Protein AF-A0A202DS76-F1 (afdb_monomer_lite)

pLDDT: mean 81.17, std 18.68, range [36.44, 97.94]

Radius of gyration: 20.52 Å; chains: 1; bounding box: 35×53×57 Å

Secondary structure (DSSP, 8-state):
-PPPP--EEEEEETTEEEEEE--HHHHHHHHHHHHHHHHHHHHHHHHHHHHH-SSS-HHHHHHHHHHHHPPPHHHHHHHHHHHHHHHHHHTTTPPP--------------

Structure (mmCIF, N/CA/C/O backbone):
data_AF-A0A202DS76-F1
#
_entry.id   AF-A0A202DS76-F1
#
loop_
_atom_site.group_PDB
_atom_site.id
_atom_site.type_symbol
_atom_site.label_atom_id
_atom_site.label_alt_id
_atom_site.label_comp_id
_atom_site.label_asym_id
_atom_site.label_entity_id
_atom_site.label_seq_id
_atom_site.pdbx_PDB_ins_code
_atom_site.Cartn_x
_atom_site.Cartn_y
_atom_site.Cartn_z
_atom_site.occupancy
_atom_site.B_iso_or_equiv
_atom_site.auth_seq_id
_atom_site.auth_comp_id
_atom_site.auth_asym_id
_atom_site.auth_atom_id
_atom_site.pdbx_PDB_model_num
ATOM 1 N N . MET A 1 1 ? 2.023 -24.021 -10.052 1.00 39.34 1 MET A N 1
ATOM 2 C CA . MET A 1 1 ? 2.792 -22.814 -9.666 1.00 39.34 1 MET A CA 1
ATOM 3 C C . MET A 1 1 ? 1.872 -21.601 -9.745 1.00 39.34 1 MET A C 1
ATOM 5 O O . MET A 1 1 ? 1.206 -21.453 -10.761 1.00 39.34 1 MET A O 1
ATOM 9 N N . LYS A 1 2 ? 1.772 -20.775 -8.692 1.00 45.47 2 LYS A N 1
ATOM 10 C CA . LYS A 1 2 ? 0.992 -19.524 -8.738 1.00 45.47 2 LYS A CA 1
ATOM 11 C C . LYS A 1 2 ? 1.796 -18.480 -9.517 1.00 45.47 2 LYS A C 1
ATOM 13 O O . LYS A 1 2 ? 2.890 -18.121 -9.099 1.00 45.47 2 LYS A O 1
ATOM 18 N N . THR A 1 3 ? 1.280 -18.022 -10.652 1.00 52.97 3 THR A N 1
ATOM 19 C CA . THR A 1 3 ? 1.856 -16.908 -11.412 1.00 52.97 3 THR A CA 1
ATOM 20 C C .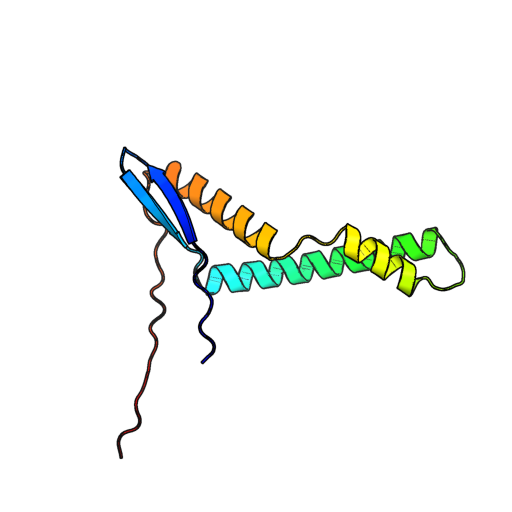 THR A 1 3 ? 1.738 -15.627 -10.590 1.00 52.97 3 THR A C 1
ATOM 22 O O . THR A 1 3 ? 0.625 -15.212 -10.262 1.00 52.97 3 THR A O 1
ATOM 25 N N . VAL A 1 4 ? 2.867 -15.009 -10.235 1.00 57.59 4 VAL A N 1
ATOM 26 C CA . VAL A 1 4 ? 2.871 -13.698 -9.572 1.00 57.59 4 VAL A CA 1
ATOM 27 C C . VAL A 1 4 ? 2.326 -12.667 -10.569 1.00 57.59 4 VAL A C 1
ATOM 29 O O . VAL A 1 4 ? 2.812 -12.620 -11.703 1.00 57.59 4 VAL A O 1
ATOM 32 N N . PRO A 1 5 ? 1.301 -11.874 -10.209 1.00 61.31 5 PRO A N 1
ATOM 33 C CA . PRO A 1 5 ? 0.762 -10.866 -11.110 1.00 61.31 5 PRO A CA 1
ATOM 34 C C . PRO A 1 5 ? 1.851 -9.849 -11.462 1.00 61.31 5 PRO A C 1
ATOM 36 O O . PRO A 1 5 ? 2.488 -9.278 -10.578 1.00 61.31 5 PRO A O 1
ATOM 39 N N . LYS A 1 6 ? 2.060 -9.619 -12.763 1.00 69.56 6 LYS A N 1
ATOM 40 C CA . LYS A 1 6 ? 2.959 -8.570 -13.251 1.00 69.56 6 LYS A CA 1
ATOM 41 C C . LYS A 1 6 ? 2.275 -7.222 -13.055 1.00 69.56 6 LYS A C 1
ATOM 43 O O . LYS A 1 6 ? 1.370 -6.879 -13.811 1.00 69.56 6 LYS A O 1
ATOM 48 N N . ILE A 1 7 ? 2.691 -6.479 -12.034 1.00 80.38 7 ILE A N 1
ATOM 49 C CA . ILE A 1 7 ? 2.220 -5.113 -11.798 1.00 80.38 7 ILE A CA 1
ATOM 50 C C . ILE A 1 7 ? 3.224 -4.158 -12.446 1.00 80.38 7 ILE A C 1
ATOM 52 O O . ILE A 1 7 ? 4.427 -4.248 -12.196 1.00 80.38 7 ILE A O 1
ATOM 56 N N . SER A 1 8 ? 2.727 -3.278 -13.315 1.00 82.88 8 SER A N 1
ATOM 57 C CA . SER A 1 8 ? 3.553 -2.439 -14.183 1.00 82.88 8 SER A CA 1
ATOM 58 C C . SER A 1 8 ? 3.120 -0.982 -14.179 1.00 82.88 8 SER A C 1
ATOM 60 O O . SER A 1 8 ? 1.927 -0.692 -14.081 1.00 82.88 8 SER A O 1
ATOM 62 N N . ARG A 1 9 ? 4.070 -0.072 -14.401 1.00 83.31 9 ARG A N 1
ATOM 63 C CA . ARG A 1 9 ? 3.808 1.353 -14.628 1.00 83.31 9 ARG A CA 1
ATOM 64 C C . ARG A 1 9 ? 4.479 1.820 -15.913 1.00 83.31 9 ARG A C 1
ATOM 66 O O . ARG A 1 9 ? 5.678 1.628 -16.106 1.00 83.31 9 ARG A O 1
ATOM 73 N N . ASN A 1 10 ? 3.704 2.488 -16.760 1.00 86.00 10 ASN A N 1
ATOM 74 C CA . ASN A 1 10 ? 4.224 3.164 -17.943 1.00 86.00 10 ASN A CA 1
ATOM 75 C C . ASN A 1 10 ? 4.662 4.583 -17.575 1.00 86.00 10 ASN A C 1
ATOM 77 O O . ASN A 1 10 ? 3.981 5.276 -16.816 1.00 86.00 10 ASN A O 1
ATOM 81 N N . TYR A 1 11 ? 5.776 5.042 -18.137 1.00 83.69 11 TYR A N 1
ATOM 82 C CA . TYR A 1 11 ? 6.271 6.399 -17.947 1.00 83.69 11 TYR A CA 1
ATOM 83 C C . TYR A 1 11 ? 6.884 6.954 -19.233 1.00 83.69 11 TYR A C 1
ATOM 85 O O . TYR A 1 11 ? 7.446 6.229 -20.054 1.00 83.69 11 TYR A O 1
ATOM 93 N N . LYS A 1 12 ? 6.760 8.271 -19.417 1.00 83.88 12 LYS A N 1
ATOM 94 C CA . LYS A 1 12 ? 7.337 8.983 -20.559 1.00 83.88 12 LYS A CA 1
ATOM 95 C C . LYS A 1 12 ? 8.801 9.332 -20.288 1.00 83.88 12 LYS A C 1
ATOM 97 O O . LYS A 1 12 ? 9.120 9.829 -19.204 1.00 83.88 12 LYS A O 1
ATOM 102 N N . TYR A 1 13 ? 9.664 9.097 -21.274 1.00 83.94 13 TYR A N 1
ATOM 103 C CA . TYR A 1 13 ? 11.083 9.455 -21.246 1.00 83.94 13 TYR A CA 1
ATOM 104 C C . TYR A 1 13 ? 11.612 9.693 -22.670 1.00 83.94 13 TYR A C 1
ATOM 106 O O . TYR A 1 13 ? 11.380 8.861 -23.543 1.00 83.94 13 TYR A O 1
ATOM 114 N N . ASN A 1 14 ? 12.313 10.810 -22.912 1.00 78.56 14 ASN A N 1
ATOM 115 C CA . ASN A 1 14 ? 12.895 11.198 -24.213 1.00 78.56 14 ASN A CA 1
ATOM 116 C C . ASN A 1 14 ? 11.974 10.935 -25.421 1.00 78.56 14 ASN A C 1
ATOM 118 O O . ASN A 1 14 ? 12.337 10.220 -26.350 1.00 78.56 14 ASN A O 1
ATOM 122 N N . ASN A 1 15 ? 10.756 11.488 -25.384 1.00 82.94 15 ASN A N 1
ATOM 123 C CA . ASN A 1 15 ? 9.713 11.337 -26.413 1.00 82.94 15 ASN A CA 1
ATOM 124 C C . ASN A 1 15 ? 9.229 9.901 -26.691 1.00 82.94 15 ASN A C 1
ATOM 126 O O . ASN A 1 15 ? 8.385 9.709 -27.562 1.00 82.94 15 ASN A O 1
ATOM 130 N N . GLY A 1 16 ? 9.674 8.918 -25.908 1.00 83.88 16 GLY A N 1
ATOM 131 C CA . GLY A 1 16 ? 9.184 7.545 -25.927 1.00 83.88 16 GLY A CA 1
ATOM 132 C C . GLY A 1 16 ? 8.396 7.180 -24.670 1.00 83.88 16 GLY A C 1
ATOM 133 O O . GLY A 1 16 ? 8.477 7.842 -23.629 1.00 83.88 16 GLY A O 1
ATOM 134 N N . TRP A 1 17 ? 7.640 6.092 -24.771 1.00 84.94 17 TRP A N 1
ATOM 135 C CA . TRP A 1 17 ? 7.041 5.413 -23.626 1.00 84.94 17 TRP A CA 1
ATOM 136 C C . TRP A 1 17 ? 7.943 4.266 -23.186 1.00 84.94 17 TRP A C 1
ATOM 138 O O . TRP A 1 17 ? 8.458 3.517 -24.013 1.00 84.94 17 TRP A O 1
ATOM 148 N N . ARG A 1 18 ? 8.129 4.132 -21.876 1.00 83.56 18 ARG A N 1
ATOM 149 C CA . ARG A 1 18 ? 8.848 3.028 -21.240 1.00 83.56 18 ARG A CA 1
ATOM 150 C C . ARG A 1 18 ? 7.947 2.375 -20.200 1.00 83.56 18 ARG A C 1
ATOM 152 O O . ARG A 1 18 ? 7.044 3.023 -19.673 1.00 83.56 18 ARG A O 1
ATOM 159 N N . SER A 1 19 ? 8.198 1.102 -19.919 1.00 83.12 19 SER A N 1
ATOM 160 C CA . SER A 1 19 ? 7.476 0.328 -18.905 1.00 83.12 19 SER A CA 1
ATOM 161 C C . SER A 1 19 ? 8.444 -0.087 -17.806 1.00 83.12 19 SER A C 1
ATOM 163 O O . SER A 1 19 ? 9.585 -0.444 -18.096 1.00 83.12 19 SER A O 1
ATOM 165 N N . LEU A 1 20 ? 7.991 -0.035 -16.560 1.00 83.50 20 LEU A N 1
ATOM 166 C CA . LEU A 1 20 ? 8.697 -0.558 -15.396 1.00 83.50 20 LEU A CA 1
ATOM 167 C C . LEU A 1 20 ? 7.812 -1.562 -14.676 1.00 83.50 20 LEU A C 1
ATOM 169 O O . LEU A 1 20 ? 6.588 -1.426 -14.647 1.00 83.50 20 LEU A O 1
ATOM 173 N N . TYR A 1 21 ? 8.465 -2.539 -14.064 1.00 86.38 21 TYR A N 1
ATOM 174 C CA . TYR A 1 21 ? 7.836 -3.618 -13.319 1.00 86.38 21 TYR A CA 1
ATOM 175 C C . TYR A 1 21 ? 8.543 -3.773 -11.978 1.00 86.38 21 TYR A C 1
ATOM 177 O O . TYR A 1 21 ? 9.733 -3.460 -11.860 1.00 86.38 21 TYR A O 1
ATOM 185 N N . LEU A 1 22 ? 7.816 -4.290 -10.993 1.00 85.81 22 LEU A N 1
ATOM 186 C CA . LEU A 1 22 ? 8.443 -4.883 -9.818 1.00 85.81 22 LEU A CA 1
ATOM 187 C C . LEU A 1 22 ? 8.759 -6.352 -10.120 1.00 85.81 22 LEU A C 1
ATOM 189 O O . LEU A 1 22 ? 7.913 -7.074 -10.658 1.00 85.81 22 LEU A O 1
ATOM 193 N N . SER A 1 23 ? 9.976 -6.785 -9.804 1.00 84.62 23 SER A N 1
ATOM 194 C CA . SER A 1 23 ? 10.366 -8.190 -9.836 1.00 84.62 23 SER A CA 1
ATOM 195 C C . SER A 1 23 ? 9.606 -8.972 -8.759 1.00 84.62 23 SER A C 1
ATOM 197 O O . SER A 1 23 ? 8.984 -8.405 -7.856 1.00 84.62 23 SER A O 1
ATOM 199 N N . ALA A 1 24 ? 9.642 -10.304 -8.843 1.00 85.19 24 ALA A N 1
ATOM 200 C CA . ALA A 1 24 ? 9.046 -11.142 -7.806 1.00 85.19 24 ALA A CA 1
ATOM 201 C C . ALA A 1 24 ? 9.728 -10.934 -6.441 1.00 85.19 24 ALA A C 1
ATOM 203 O O . ALA A 1 24 ? 9.038 -10.933 -5.425 1.00 85.19 24 ALA A O 1
ATOM 204 N N . ALA A 1 25 ? 11.048 -10.717 -6.431 1.00 86.00 25 ALA A N 1
ATOM 205 C CA . ALA A 1 25 ? 11.806 -10.436 -5.217 1.00 86.00 25 ALA A CA 1
ATOM 206 C C . ALA A 1 25 ? 11.406 -9.085 -4.601 1.00 86.00 25 ALA A C 1
ATOM 208 O O . ALA A 1 25 ? 11.077 -9.040 -3.421 1.00 86.00 25 ALA A O 1
ATOM 209 N N . GLU A 1 26 ? 11.320 -8.022 -5.411 1.00 88.56 26 GLU A N 1
ATOM 210 C CA . GLU A 1 26 ? 10.875 -6.695 -4.950 1.00 88.56 26 GLU A CA 1
ATOM 211 C C . GLU A 1 26 ? 9.444 -6.740 -4.392 1.00 88.56 26 GLU A C 1
ATOM 213 O O . GLU A 1 26 ? 9.134 -6.099 -3.391 1.00 88.56 26 GLU A O 1
ATOM 218 N N . LEU A 1 27 ? 8.552 -7.517 -5.019 1.00 90.00 27 LEU A N 1
ATOM 219 C CA . LEU A 1 27 ? 7.190 -7.697 -4.518 1.00 90.00 27 LEU A CA 1
ATOM 220 C C . LEU A 1 27 ? 7.143 -8.453 -3.191 1.00 90.00 27 LEU A C 1
ATOM 222 O O . LEU A 1 27 ? 6.305 -8.117 -2.357 1.00 90.00 27 LEU A O 1
ATOM 226 N N . GLU A 1 28 ? 7.974 -9.478 -3.000 1.00 90.69 28 GLU A N 1
ATOM 227 C CA . GLU A 1 28 ? 7.989 -10.228 -1.741 1.00 90.69 28 GLU A CA 1
ATOM 228 C C . GLU A 1 28 ? 8.609 -9.411 -0.607 1.00 90.69 28 GLU A C 1
ATOM 230 O O . GLU A 1 28 ? 8.056 -9.383 0.490 1.00 90.69 28 GLU A O 1
ATOM 235 N N . GLU A 1 29 ? 9.677 -8.664 -0.885 1.00 91.88 29 GLU A N 1
ATOM 236 C CA . GLU A 1 29 ? 10.252 -7.721 0.075 1.00 91.88 29 GLU A CA 1
ATOM 237 C C . GLU A 1 29 ? 9.214 -6.676 0.509 1.00 91.88 29 GLU A C 1
ATOM 239 O O . GLU A 1 29 ? 8.999 -6.456 1.701 1.00 91.88 29 GLU A O 1
ATOM 244 N N . LEU A 1 30 ? 8.480 -6.100 -0.448 1.00 94.12 30 LEU A N 1
ATOM 245 C CA . LEU A 1 30 ? 7.429 -5.13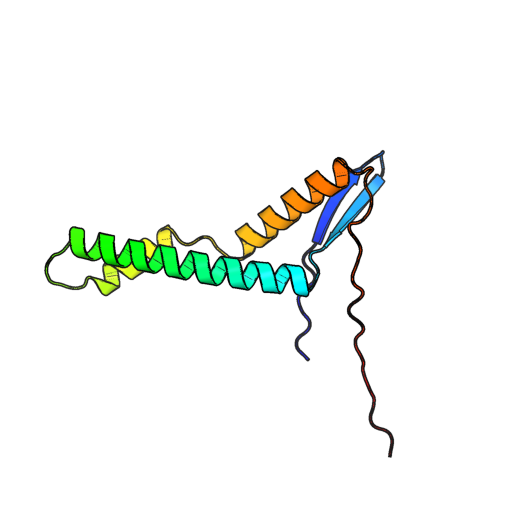0 -0.150 1.00 94.12 30 LEU A CA 1
ATOM 246 C C . LEU A 1 30 ? 6.276 -5.744 0.659 1.00 94.12 30 LEU A C 1
ATOM 248 O O . LEU A 1 30 ? 5.658 -5.059 1.475 1.00 94.12 30 LEU A O 1
ATOM 252 N N . ARG A 1 31 ? 5.959 -7.029 0.441 1.00 94.12 31 ARG A N 1
ATOM 253 C CA . ARG A 1 31 ? 4.966 -7.747 1.256 1.00 94.12 31 ARG A CA 1
ATOM 254 C C . ARG A 1 31 ? 5.438 -7.901 2.690 1.00 94.12 31 ARG A C 1
ATOM 256 O O . ARG A 1 31 ? 4.617 -7.723 3.583 1.00 94.12 31 ARG A O 1
ATOM 263 N N . GLU A 1 32 ? 6.707 -8.227 2.907 1.00 96.00 32 GLU A N 1
ATOM 264 C CA . GLU A 1 32 ? 7.256 -8.348 4.258 1.00 96.00 32 GLU A CA 1
ATOM 265 C C . GLU A 1 32 ? 7.210 -7.005 4.990 1.00 96.00 32 GLU A C 1
ATOM 267 O O . GLU A 1 32 ? 6.618 -6.916 6.063 1.00 96.00 32 GLU A O 1
ATOM 272 N N . GLN A 1 33 ? 7.675 -5.932 4.347 1.00 95.75 33 GLN A N 1
ATOM 273 C CA . GLN A 1 33 ? 7.599 -4.578 4.908 1.00 95.75 33 GLN A CA 1
ATOM 274 C C . GLN A 1 33 ? 6.151 -4.166 5.229 1.00 95.75 33 GLN A C 1
ATOM 276 O O . GLN A 1 33 ? 5.867 -3.599 6.286 1.00 95.75 33 GLN A O 1
ATOM 281 N N . HIS A 1 34 ? 5.202 -4.483 4.339 1.00 96.94 34 HIS A N 1
ATOM 282 C CA . HIS A 1 34 ? 3.782 -4.213 4.570 1.00 96.94 34 HIS A CA 1
ATOM 283 C C . HIS A 1 34 ? 3.218 -5.027 5.742 1.00 96.94 34 HIS A C 1
ATOM 285 O O . HIS A 1 34 ? 2.443 -4.483 6.532 1.00 96.94 34 HIS A O 1
ATOM 291 N N . ARG A 1 35 ? 3.611 -6.300 5.891 1.00 96.50 35 ARG A N 1
ATOM 292 C CA . ARG A 1 35 ? 3.221 -7.150 7.030 1.00 96.50 35 ARG A CA 1
ATOM 293 C C . ARG A 1 35 ? 3.720 -6.560 8.345 1.00 96.50 35 ARG A C 1
ATOM 295 O O . ARG A 1 35 ? 2.919 -6.387 9.264 1.00 96.50 35 ARG A O 1
ATOM 302 N N . GLU A 1 36 ? 4.999 -6.205 8.420 1.00 97.12 36 GLU A N 1
ATOM 303 C CA . GLU A 1 36 ? 5.599 -5.593 9.609 1.00 97.12 36 GLU A CA 1
ATOM 304 C C . GLU A 1 36 ? 4.894 -4.285 9.987 1.00 97.12 36 GLU A C 1
ATOM 306 O O . GLU A 1 36 ? 4.470 -4.107 11.132 1.00 97.12 36 GLU A O 1
ATOM 311 N N . HIS A 1 37 ? 4.678 -3.403 9.007 1.00 97.00 37 HIS A N 1
ATOM 312 C CA . HIS A 1 37 ? 3.974 -2.141 9.215 1.00 97.00 37 HIS A CA 1
ATOM 313 C C . HIS A 1 37 ? 2.532 -2.349 9.696 1.00 97.00 37 HIS A C 1
ATOM 315 O O . HIS A 1 37 ? 2.078 -1.699 10.637 1.00 97.00 37 HIS A O 1
ATOM 321 N N . THR A 1 38 ? 1.820 -3.299 9.091 1.00 97.31 38 THR A N 1
ATOM 322 C CA . THR A 1 38 ? 0.448 -3.655 9.468 1.00 97.31 38 THR A CA 1
ATOM 323 C C . THR A 1 38 ? 0.377 -4.140 10.917 1.00 97.31 38 THR A C 1
ATOM 325 O O . THR A 1 38 ? -0.504 -3.727 11.673 1.00 97.31 38 THR A O 1
ATOM 328 N N . MET A 1 39 ? 1.329 -4.980 11.331 1.00 97.12 39 MET A N 1
ATOM 329 C CA . MET A 1 39 ? 1.423 -5.452 12.712 1.00 97.12 39 MET A CA 1
ATOM 330 C C . MET A 1 39 ? 1.714 -4.312 13.688 1.00 97.12 39 MET A C 1
ATOM 332 O O . MET A 1 39 ? 1.173 -4.316 14.794 1.00 97.12 39 MET A O 1
ATOM 336 N N . GLN A 1 40 ? 2.530 -3.331 13.295 1.00 97.69 40 GLN A N 1
ATOM 337 C CA . GLN A 1 40 ? 2.782 -2.154 14.122 1.00 97.69 40 GLN A CA 1
ATOM 338 C C . GLN A 1 40 ? 1.521 -1.297 14.292 1.00 97.69 40 GLN A C 1
ATOM 340 O O . GLN A 1 40 ? 1.159 -0.997 15.426 1.00 97.69 40 GLN A O 1
ATOM 345 N N . ILE A 1 41 ? 0.793 -1.003 13.207 1.00 97.94 41 ILE A N 1
ATOM 346 C CA . ILE A 1 41 ? -0.479 -0.263 13.286 1.00 97.94 41 ILE A CA 1
ATOM 347 C C . ILE A 1 41 ? -1.462 -0.976 14.217 1.00 97.94 41 ILE A C 1
ATOM 349 O O . ILE A 1 41 ? -2.096 -0.330 15.046 1.00 97.94 41 ILE A O 1
ATOM 353 N N . MET A 1 42 ? -1.586 -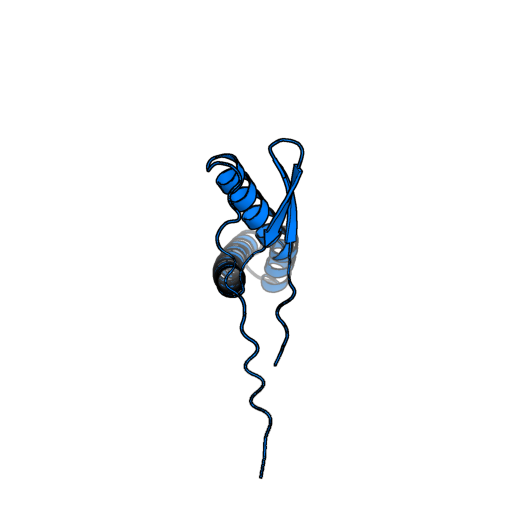2.303 14.114 1.00 97.81 42 MET A N 1
ATOM 354 C CA . MET A 1 42 ? -2.489 -3.055 14.987 1.00 97.81 42 MET A CA 1
ATOM 355 C C . MET A 1 42 ? -2.104 -2.919 16.467 1.00 97.81 42 MET A C 1
ATOM 357 O O . MET A 1 42 ? -2.980 -2.718 17.308 1.00 97.81 42 MET A O 1
ATOM 361 N N . LYS A 1 43 ? -0.808 -2.985 16.801 1.00 97.50 43 LYS A N 1
ATOM 362 C CA . LYS A 1 43 ? -0.338 -2.763 18.181 1.00 97.50 43 LYS A CA 1
ATOM 363 C C . LYS A 1 43 ? -0.734 -1.378 18.685 1.00 97.50 43 LYS A C 1
ATOM 365 O O . 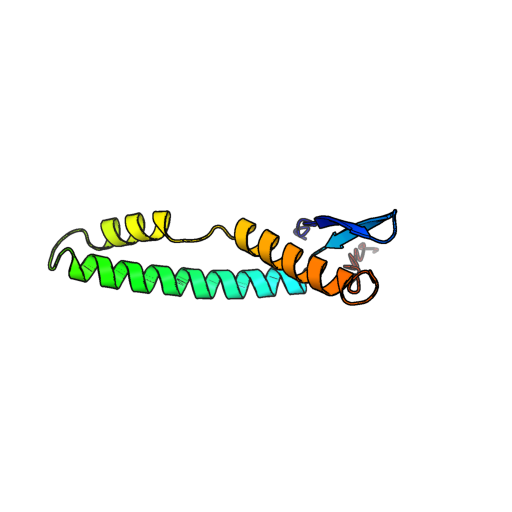LYS A 1 43 ? -1.263 -1.276 19.789 1.00 97.50 43 LYS A O 1
ATOM 370 N N . ASP A 1 44 ? -0.536 -0.346 17.870 1.00 97.75 44 ASP A N 1
ATOM 371 C CA . ASP A 1 44 ? -0.894 1.029 18.226 1.00 97.75 44 ASP A CA 1
ATOM 372 C C . ASP A 1 44 ? -2.415 1.168 18.419 1.00 97.75 44 ASP A C 1
ATOM 374 O O . ASP A 1 44 ? -2.870 1.759 19.394 1.00 97.75 44 ASP A O 1
ATOM 378 N N . CYS A 1 45 ? -3.225 0.537 17.563 1.00 97.31 45 CYS A N 1
ATOM 379 C CA . CYS A 1 45 ? -4.683 0.511 17.707 1.00 97.31 45 CYS A CA 1
ATOM 380 C C . CYS A 1 45 ? -5.156 -0.193 18.990 1.00 97.31 45 CYS A C 1
ATOM 382 O O . CYS A 1 45 ? -6.133 0.246 19.595 1.00 97.31 45 CYS A O 1
ATOM 384 N N . ILE A 1 46 ? -4.477 -1.260 19.425 1.00 95.69 46 ILE A N 1
ATOM 385 C CA . ILE A 1 46 ? -4.771 -1.937 20.700 1.00 95.69 46 ILE A CA 1
ATOM 386 C C . ILE A 1 46 ? -4.446 -1.023 21.886 1.00 95.69 46 ILE A C 1
ATOM 388 O O . ILE A 1 46 ? -5.211 -0.972 22.850 1.00 95.69 46 ILE A O 1
ATOM 392 N N . LEU A 1 47 ? -3.324 -0.299 21.831 1.00 95.56 47 LEU A N 1
ATOM 393 C CA . LEU A 1 47 ? -2.955 0.666 22.869 1.00 95.56 47 LEU A CA 1
ATOM 394 C C . LEU A 1 47 ? -3.978 1.804 22.950 1.00 95.56 47 LEU A C 1
ATOM 396 O O . LEU A 1 47 ? -4.470 2.098 24.038 1.00 95.56 47 LEU A O 1
ATOM 400 N N . ASP A 1 48 ? -4.375 2.362 21.808 1.00 95.25 48 ASP A N 1
ATOM 401 C CA . ASP A 1 48 ? -5.395 3.410 21.744 1.00 95.25 48 ASP A CA 1
ATOM 402 C C . ASP A 1 48 ? -6.751 2.922 22.277 1.00 95.25 48 ASP A C 1
ATOM 404 O O . ASP A 1 48 ? -7.406 3.621 23.049 1.00 95.25 48 ASP A O 1
ATOM 408 N N . ALA A 1 49 ? -7.169 1.700 21.929 1.00 95.62 49 ALA A N 1
ATOM 409 C CA . ALA A 1 49 ? -8.419 1.124 22.424 1.00 95.62 49 ALA A CA 1
ATOM 410 C C . ALA A 1 49 ? -8.431 0.982 23.956 1.00 95.62 49 ALA A C 1
ATOM 412 O O . ALA A 1 49 ? -9.446 1.274 24.590 1.00 95.62 49 ALA A O 1
ATOM 413 N N . ARG A 1 50 ? -7.295 0.596 24.555 1.00 93.19 50 ARG A N 1
ATOM 414 C CA . ARG A 1 50 ? -7.121 0.526 26.018 1.00 93.19 50 ARG A CA 1
ATOM 415 C C . ARG A 1 50 ? -7.180 1.895 26.686 1.00 93.19 50 ARG A C 1
ATOM 417 O O . ARG A 1 50 ? -7.669 1.994 27.804 1.00 93.19 50 ARG A O 1
ATOM 424 N N . MET A 1 51 ? -6.693 2.939 26.014 1.00 91.06 51 MET A N 1
ATOM 425 C CA . MET A 1 51 ? -6.783 4.315 26.515 1.00 91.06 51 MET A CA 1
ATOM 426 C C . MET A 1 51 ? -8.210 4.869 26.450 1.00 91.06 51 MET A C 1
ATOM 428 O O . MET A 1 51 ? -8.586 5.683 27.287 1.00 91.06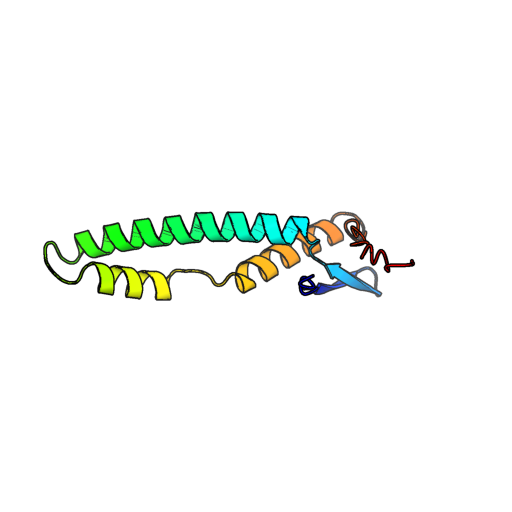 51 MET A O 1
ATOM 432 N N . ILE A 1 52 ? -9.002 4.446 25.460 1.00 90.56 52 ILE A N 1
ATOM 433 C CA . ILE A 1 52 ? -10.398 4.878 25.301 1.00 90.56 52 ILE A CA 1
ATOM 434 C C . ILE A 1 52 ? -11.308 4.194 26.327 1.00 90.56 52 ILE A C 1
ATOM 436 O O . ILE A 1 52 ? -12.210 4.829 26.872 1.00 90.56 52 ILE A O 1
ATOM 440 N N . LEU A 1 53 ? -11.097 2.901 26.574 1.00 87.25 53 LEU A N 1
ATOM 441 C CA . LEU A 1 53 ? -11.923 2.089 27.463 1.00 87.25 53 LEU A CA 1
ATOM 442 C C . LEU A 1 53 ? -11.041 1.219 28.349 1.00 87.25 53 LEU A C 1
ATOM 444 O O . LEU A 1 53 ? -10.412 0.284 27.865 1.00 87.25 53 LEU A O 1
ATOM 448 N N . GLU A 1 54 ? -11.065 1.469 29.659 1.00 76.94 54 GLU A N 1
ATOM 449 C CA . GLU A 1 54 ? -10.323 0.656 30.632 1.00 76.94 54 GLU A CA 1
ATOM 450 C C . GLU A 1 54 ? -10.869 -0.778 30.728 1.00 76.94 54 GLU A C 1
ATOM 452 O O . GLU A 1 54 ? -10.099 -1.716 30.904 1.00 76.94 54 GLU A O 1
ATOM 457 N N . ASN A 1 55 ? -12.184 -0.963 30.545 1.00 75.81 55 ASN A N 1
ATOM 458 C CA . ASN A 1 55 ? -12.868 -2.259 30.551 1.00 75.81 55 ASN A CA 1
ATOM 459 C C . ASN A 1 55 ? -13.948 -2.292 29.453 1.00 75.81 55 ASN A C 1
ATOM 461 O O . ASN A 1 55 ? -14.697 -1.328 29.310 1.00 75.81 55 ASN A O 1
ATOM 465 N N . GLY A 1 56 ? -14.063 -3.390 28.695 1.00 81.50 56 GLY A N 1
ATOM 466 C CA . GLY A 1 56 ? -15.095 -3.559 27.659 1.00 81.50 56 GLY A CA 1
ATOM 467 C C . GLY A 1 56 ? -14.578 -4.171 26.352 1.00 81.50 56 GLY A C 1
ATOM 468 O O . GLY A 1 56 ? -13.568 -4.870 26.345 1.00 81.50 56 GLY A O 1
ATOM 469 N N . GLU A 1 57 ? -15.271 -3.905 25.237 1.00 88.50 57 GLU A N 1
ATOM 470 C CA . GLU A 1 57 ? -14.976 -4.443 23.891 1.00 88.50 57 GLU A CA 1
ATOM 471 C C . GLU A 1 57 ? -13.752 -3.774 23.216 1.00 88.50 57 GLU A C 1
ATOM 473 O O . GLU A 1 57 ? -13.846 -3.251 22.103 1.00 88.50 57 GLU A O 1
ATOM 478 N N . GLN A 1 58 ? -12.588 -3.775 23.874 1.00 91.56 58 GLN A N 1
ATOM 479 C CA . GLN A 1 58 ? -11.356 -3.162 23.347 1.00 91.56 58 GLN A CA 1
ATOM 480 C C . GLN A 1 58 ? -10.964 -3.722 21.969 1.00 91.56 58 GLN A C 1
ATOM 482 O O . GLN A 1 58 ? -10.589 -2.956 21.084 1.00 91.56 58 GLN A O 1
ATOM 487 N N . ASP A 1 59 ? -11.124 -5.030 21.752 1.00 92.81 59 ASP A N 1
ATOM 488 C CA . ASP A 1 59 ? -10.791 -5.688 20.481 1.00 92.81 59 ASP A CA 1
ATOM 489 C C . ASP A 1 59 ? -11.599 -5.124 19.308 1.00 92.81 59 ASP A C 1
ATOM 491 O O . ASP A 1 59 ? -11.066 -4.884 18.225 1.00 92.81 59 ASP A O 1
ATOM 495 N N . ARG A 1 60 ? -12.889 -4.845 19.525 1.00 94.06 60 ARG A N 1
ATOM 496 C CA . ARG A 1 60 ? -13.760 -4.282 18.489 1.00 94.06 60 ARG A CA 1
ATOM 497 C C . ARG A 1 60 ? -13.314 -2.877 18.096 1.00 94.06 60 ARG A C 1
ATOM 499 O O . ARG A 1 60 ? -13.313 -2.536 16.911 1.00 94.06 60 ARG A O 1
ATOM 506 N N . ILE A 1 61 ? -12.924 -2.068 19.079 1.00 93.81 61 ILE A N 1
ATOM 507 C CA . ILE A 1 61 ? -12.430 -0.708 18.849 1.00 93.81 61 ILE A CA 1
ATOM 508 C C . ILE A 1 61 ? -11.084 -0.756 18.136 1.00 93.81 61 ILE A C 1
ATOM 510 O O . ILE A 1 61 ? -10.915 -0.063 17.136 1.00 93.81 61 ILE A O 1
ATOM 514 N N . ALA A 1 62 ? -10.166 -1.612 18.586 1.00 96.00 62 ALA A N 1
ATOM 515 C CA . ALA A 1 62 ? -8.869 -1.796 17.947 1.00 96.00 62 ALA A CA 1
ATOM 516 C C . ALA A 1 62 ? -9.023 -2.209 16.474 1.00 96.00 62 ALA A C 1
ATOM 518 O O . ALA A 1 62 ? -8.411 -1.590 15.608 1.00 96.00 62 ALA A O 1
ATOM 519 N N . CYS A 1 63 ? -9.903 -3.170 16.168 1.00 96.31 63 CYS A N 1
ATOM 520 C CA . CYS A 1 63 ? -10.214 -3.570 14.792 1.00 96.31 63 CYS A CA 1
ATOM 521 C C . CYS A 1 63 ? -10.803 -2.417 13.964 1.00 96.31 63 CYS A C 1
ATOM 523 O O . CYS A 1 63 ? -10.372 -2.195 12.835 1.00 96.31 63 CYS A O 1
ATOM 525 N N . THR A 1 64 ? -11.732 -1.643 14.531 1.00 95.88 64 THR A N 1
ATOM 526 C CA . THR A 1 64 ? -12.338 -0.488 13.841 1.00 95.88 64 THR A CA 1
ATOM 527 C C . THR A 1 64 ? -11.292 0.590 13.530 1.00 95.88 64 THR A C 1
ATOM 529 O O . THR A 1 64 ? -11.233 1.115 12.418 1.00 95.88 64 THR A O 1
ATOM 532 N N . LEU A 1 65 ? -10.423 0.902 14.498 1.00 95.94 65 LEU A N 1
ATOM 533 C CA . LEU A 1 65 ? -9.314 1.839 14.313 1.00 95.94 65 LEU A CA 1
ATOM 534 C C . LEU A 1 65 ? -8.339 1.324 13.254 1.00 95.94 65 LEU A C 1
ATOM 536 O O . LEU A 1 65 ? -7.942 2.073 12.362 1.00 95.94 65 LEU A O 1
ATOM 540 N N . PHE A 1 66 ? -7.995 0.042 13.317 1.00 97.62 66 PHE A N 1
ATOM 541 C CA . PHE A 1 66 ? -7.091 -0.589 12.371 1.00 97.62 66 PHE A CA 1
ATOM 542 C C . PHE A 1 66 ? -7.620 -0.512 10.936 1.00 97.62 66 PHE A C 1
ATOM 544 O O . PHE A 1 66 ? -6.883 -0.089 10.048 1.00 97.62 66 PHE A O 1
ATOM 551 N N . GLU A 1 67 ? -8.898 -0.827 10.702 1.00 95.25 67 GLU A N 1
ATOM 552 C CA . GLU A 1 67 ? -9.525 -0.726 9.377 1.00 95.25 67 GLU A CA 1
ATOM 553 C C . GLU A 1 67 ? -9.417 0.679 8.771 1.00 95.25 67 GLU A C 1
ATOM 555 O O . GLU A 1 67 ? -9.225 0.808 7.560 1.00 95.25 67 GLU A O 1
ATOM 560 N N . SER A 1 68 ? -9.497 1.717 9.610 1.00 94.44 68 SER A N 1
ATOM 561 C CA . SER A 1 68 ? -9.371 3.114 9.182 1.00 94.44 68 SER A CA 1
ATOM 562 C C . SER A 1 68 ? -7.931 3.568 8.911 1.00 94.44 68 SER A C 1
ATOM 564 O O . SER A 1 68 ? -7.730 4.503 8.138 1.00 94.44 68 SER A O 1
ATOM 566 N N . ARG A 1 69 ? -6.931 2.932 9.539 1.00 94.44 69 ARG A N 1
ATOM 567 C CA . ARG A 1 69 ? -5.520 3.365 9.497 1.00 94.44 69 ARG A CA 1
ATOM 568 C C . ARG A 1 69 ? -4.638 2.519 8.591 1.00 94.44 69 ARG A C 1
ATOM 570 O O . ARG A 1 69 ? -3.634 3.019 8.094 1.00 94.44 69 ARG A O 1
ATOM 577 N N . VAL A 1 70 ? -4.959 1.239 8.412 1.00 95.25 70 VAL A N 1
ATOM 578 C CA . VAL A 1 70 ? -4.100 0.327 7.659 1.00 95.25 70 VAL A CA 1
ATOM 579 C C . VAL A 1 70 ? -4.122 0.662 6.168 1.00 95.25 70 VAL A C 1
ATOM 581 O O . VAL A 1 70 ? -5.150 0.581 5.487 1.00 95.25 70 VAL A O 1
ATOM 584 N N . ASP A 1 71 ? -2.949 0.983 5.632 1.00 93.25 71 ASP A N 1
ATOM 585 C CA . ASP A 1 71 ? -2.767 1.157 4.197 1.00 93.25 71 ASP A CA 1
ATOM 586 C C . ASP A 1 71 ? -2.952 -0.182 3.466 1.00 93.25 71 ASP A C 1
ATOM 588 O O . ASP A 1 71 ? -2.458 -1.238 3.878 1.00 93.25 71 ASP A O 1
ATOM 592 N N . LYS A 1 72 ? -3.638 -0.152 2.318 1.00 92.81 72 LYS A N 1
ATOM 593 C CA . LYS A 1 72 ? -3.751 -1.332 1.452 1.00 92.81 72 LYS A CA 1
ATOM 594 C C . LYS A 1 72 ? -2.404 -1.622 0.791 1.00 92.81 72 LYS A C 1
ATOM 596 O O . LYS A 1 72 ? -1.726 -0.709 0.325 1.00 92.81 72 LYS A O 1
ATOM 601 N N . PHE A 1 73 ? -2.074 -2.905 0.635 1.00 92.31 73 PHE A N 1
ATOM 602 C CA . PHE A 1 73 ? -0.838 -3.331 -0.035 1.00 92.31 73 PHE A CA 1
ATOM 603 C C . PHE A 1 73 ? -0.684 -2.737 -1.449 1.00 92.31 73 PHE A C 1
ATOM 605 O O . PHE A 1 73 ? 0.412 -2.388 -1.873 1.00 92.31 73 PHE A O 1
ATOM 612 N N . PHE A 1 74 ? -1.788 -2.550 -2.178 1.00 91.06 74 PHE A N 1
ATOM 613 C CA . PHE A 1 74 ? -1.755 -1.915 -3.499 1.00 91.06 74 PHE A CA 1
ATOM 614 C C . PHE A 1 74 ? -1.182 -0.486 -3.466 1.00 91.06 74 PHE A C 1
ATOM 616 O O . PHE A 1 74 ? -0.425 -0.112 -4.358 1.00 91.06 74 PHE A O 1
ATOM 623 N N . THR A 1 75 ? -1.475 0.295 -2.420 1.00 92.94 75 THR A N 1
ATOM 624 C CA . THR A 1 75 ? -0.912 1.642 -2.234 1.00 92.94 75 THR A CA 1
ATOM 625 C C . THR A 1 75 ? 0.611 1.591 -2.124 1.00 92.94 75 THR A C 1
ATOM 627 O O . THR A 1 75 ? 1.300 2.399 -2.742 1.00 92.94 75 THR A O 1
ATOM 630 N N . TRP A 1 76 ? 1.141 0.603 -1.400 1.00 94.81 76 TRP A N 1
ATOM 631 C CA . TRP A 1 76 ? 2.581 0.381 -1.265 1.00 94.81 76 TRP A CA 1
ATOM 632 C C . TRP A 1 76 ? 3.221 0.028 -2.607 1.00 94.81 76 TRP A C 1
ATOM 634 O O . TRP A 1 76 ? 4.239 0.609 -2.972 1.00 94.81 76 TRP A O 1
ATOM 644 N N . VAL A 1 77 ? 2.585 -0.853 -3.387 1.00 93.19 77 VAL A N 1
ATOM 645 C CA . VAL A 1 77 ? 3.056 -1.219 -4.734 1.00 93.19 77 VAL A CA 1
ATOM 646 C C . VAL A 1 77 ? 3.127 0.001 -5.655 1.00 93.19 77 VAL A C 1
ATOM 648 O O . VAL A 1 77 ? 4.106 0.175 -6.380 1.00 93.19 77 VAL A O 1
ATOM 651 N N . MET A 1 78 ? 2.117 0.872 -5.617 1.00 92.19 78 MET A N 1
ATOM 652 C CA . MET A 1 78 ? 2.099 2.082 -6.439 1.00 92.19 78 MET A CA 1
ATOM 653 C C . MET A 1 78 ? 3.177 3.093 -6.029 1.00 92.19 78 MET A C 1
ATOM 655 O O . MET A 1 78 ? 3.783 3.691 -6.921 1.00 92.19 78 MET A O 1
ATOM 659 N N . ARG A 1 79 ? 3.448 3.244 -4.721 1.00 93.25 79 ARG A N 1
ATOM 660 C CA . ARG A 1 79 ? 4.559 4.063 -4.198 1.00 93.25 79 ARG A CA 1
ATOM 661 C C . ARG A 1 79 ? 5.912 3.508 -4.657 1.00 93.25 79 ARG A C 1
ATOM 663 O O . ARG A 1 79 ? 6.666 4.226 -5.299 1.00 93.25 79 ARG A O 1
ATOM 670 N N . ALA A 1 80 ? 6.152 2.208 -4.486 1.00 93.00 80 ALA A N 1
ATOM 671 C CA . ALA A 1 80 ? 7.386 1.562 -4.941 1.00 93.00 80 ALA A CA 1
ATOM 672 C C . ALA A 1 80 ? 7.610 1.718 -6.461 1.00 93.00 80 ALA A C 1
ATOM 674 O O . ALA A 1 80 ? 8.719 2.004 -6.915 1.00 93.00 80 ALA A O 1
ATOM 675 N N . LEU A 1 81 ? 6.551 1.588 -7.270 1.00 90.94 81 LEU A N 1
ATOM 676 C CA . LEU A 1 81 ? 6.620 1.839 -8.715 1.00 90.94 81 LEU A CA 1
ATOM 677 C C . LEU A 1 81 ? 6.896 3.307 -9.054 1.00 90.94 81 LEU A C 1
ATOM 679 O O . LEU A 1 81 ? 7.532 3.588 -10.074 1.00 90.94 81 LEU A O 1
ATOM 683 N N . GLU A 1 82 ? 6.403 4.245 -8.249 1.00 91.19 82 GLU A N 1
ATOM 684 C CA . GLU A 1 82 ? 6.705 5.666 -8.396 1.00 91.19 82 GLU A CA 1
ATOM 685 C C . GLU A 1 82 ? 8.179 5.949 -8.146 1.00 91.19 82 GLU A C 1
ATOM 687 O O . GLU A 1 82 ? 8.840 6.506 -9.023 1.00 91.19 82 GLU A O 1
ATOM 692 N N . ASP A 1 83 ? 8.702 5.485 -7.015 1.00 90.94 83 ASP A N 1
ATOM 693 C CA . ASP A 1 83 ? 10.095 5.674 -6.616 1.00 90.94 83 ASP A CA 1
ATOM 694 C C . ASP A 1 83 ? 11.035 5.056 -7.654 1.00 90.94 83 ASP A C 1
ATOM 696 O O . ASP A 1 83 ? 11.963 5.700 -8.152 1.00 90.94 83 ASP A O 1
ATOM 700 N N . LYS A 1 84 ? 10.724 3.835 -8.105 1.00 89.12 84 LYS A N 1
ATOM 701 C CA . LYS A 1 84 ? 11.461 3.163 -9.182 1.00 89.12 84 LYS A CA 1
ATOM 702 C C . LYS A 1 84 ? 11.415 3.947 -10.496 1.00 89.12 84 LYS A C 1
ATOM 704 O O . LYS A 1 84 ? 12.419 4.029 -11.203 1.00 89.12 84 LYS A O 1
ATOM 709 N N . THR A 1 85 ? 10.280 4.569 -10.819 1.00 88.56 85 THR A N 1
ATOM 710 C CA . THR A 1 85 ? 10.142 5.435 -12.001 1.00 88.56 85 THR A CA 1
ATOM 711 C C . THR A 1 85 ? 10.973 6.710 -11.875 1.00 88.56 85 THR A C 1
ATOM 713 O O . THR A 1 85 ? 11.612 7.123 -12.847 1.00 88.56 85 THR A O 1
ATOM 716 N N . GLN A 1 86 ? 10.983 7.345 -10.701 1.00 88.06 86 GLN A N 1
ATOM 717 C CA . GLN A 1 86 ? 11.796 8.533 -10.438 1.00 88.06 86 GLN A CA 1
ATOM 718 C C . GLN A 1 86 ? 13.290 8.207 -10.564 1.00 88.06 86 GLN A C 1
ATOM 720 O O . GLN A 1 86 ? 14.006 8.897 -11.293 1.00 88.06 86 GLN A O 1
ATOM 725 N N . ASN A 1 87 ? 13.729 7.089 -9.982 1.00 87.44 87 ASN A N 1
ATOM 726 C CA . ASN A 1 87 ? 15.101 6.596 -10.097 1.00 87.44 87 ASN A CA 1
ATOM 727 C C . ASN A 1 87 ? 15.486 6.282 -11.548 1.00 87.44 87 ASN A C 1
ATOM 729 O O . ASN A 1 87 ? 16.568 6.659 -12.000 1.00 87.44 87 ASN A O 1
ATOM 733 N N . ALA A 1 88 ? 14.601 5.645 -12.319 1.00 85.69 88 ALA A N 1
ATOM 734 C CA . ALA A 1 88 ? 14.854 5.375 -13.732 1.00 85.69 88 ALA A CA 1
ATOM 735 C C . ALA A 1 88 ? 15.000 6.670 -14.548 1.00 85.69 88 ALA A C 1
ATOM 737 O O . ALA A 1 88 ? 15.867 6.761 -15.416 1.00 85.69 88 ALA A O 1
ATOM 738 N N . ARG A 1 89 ? 14.184 7.698 -14.270 1.00 85.12 89 ARG A N 1
ATOM 739 C CA . ARG A 1 89 ? 14.295 9.014 -14.927 1.00 85.12 89 ARG A CA 1
ATOM 740 C C . ARG A 1 89 ? 15.612 9.714 -14.599 1.00 85.12 89 ARG A C 1
ATOM 742 O O . ARG A 1 89 ? 16.220 10.267 -15.512 1.00 85.12 89 ARG A O 1
ATOM 749 N N . ALA A 1 90 ? 16.043 9.667 -13.338 1.00 85.19 90 ALA A N 1
ATOM 750 C CA . ALA A 1 90 ? 17.306 10.254 -12.897 1.00 85.19 90 ALA A CA 1
ATOM 751 C C . ALA A 1 90 ? 18.525 9.576 -13.552 1.00 85.19 90 ALA A C 1
ATOM 753 O O . ALA A 1 90 ? 19.495 10.246 -13.890 1.00 85.19 90 ALA A O 1
ATOM 754 N N . ASN A 1 91 ? 18.444 8.267 -13.814 1.00 82.44 91 ASN A N 1
ATOM 755 C CA . ASN A 1 91 ? 19.541 7.456 -14.354 1.00 82.44 91 ASN A CA 1
ATOM 756 C C . ASN A 1 91 ? 19.444 7.205 -15.874 1.00 82.44 91 ASN A C 1
ATOM 758 O O . ASN A 1 91 ? 19.711 6.105 -16.357 1.00 82.44 91 ASN A O 1
ATOM 762 N N . GLY A 1 92 ? 19.029 8.204 -16.660 1.00 75.94 92 GLY A N 1
ATOM 763 C CA . GLY A 1 92 ? 19.078 8.106 -18.129 1.00 75.94 92 GLY A CA 1
ATOM 764 C C . GLY A 1 92 ? 17.968 7.257 -18.771 1.00 75.94 92 GLY A C 1
ATOM 765 O O . GLY A 1 92 ? 18.077 6.852 -19.928 1.00 75.94 92 GLY A O 1
ATOM 766 N N . GLY A 1 93 ? 16.889 6.967 -18.038 1.00 66.38 93 GLY A N 1
ATOM 767 C CA . GLY A 1 93 ? 15.735 6.218 -18.536 1.00 66.38 93 GLY A CA 1
ATOM 768 C C . GLY A 1 93 ? 15.978 4.720 -18.710 1.00 66.38 93 GLY A C 1
ATOM 769 O O . GLY A 1 93 ? 15.161 4.060 -19.358 1.00 66.38 93 GLY A O 1
ATOM 770 N N . ALA A 1 94 ? 17.074 4.178 -18.173 1.00 59.50 94 ALA A N 1
ATOM 771 C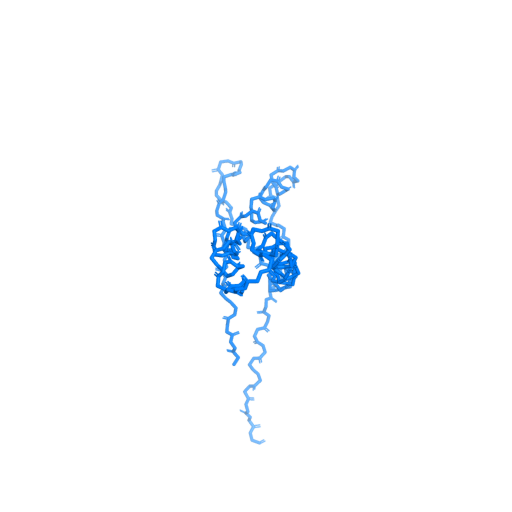 CA . ALA A 1 94 ? 17.358 2.751 -18.240 1.00 59.50 94 ALA A CA 1
ATOM 772 C C . ALA A 1 94 ? 16.216 1.943 -17.588 1.00 59.50 94 ALA A C 1
ATOM 774 O O . ALA A 1 94 ? 15.739 2.323 -16.514 1.00 59.50 94 ALA A O 1
ATOM 775 N N . PRO A 1 95 ? 15.749 0.846 -18.217 1.00 56.44 95 PRO A N 1
ATOM 776 C CA . PRO A 1 95 ? 14.914 -0.111 -17.511 1.00 56.44 95 PRO A CA 1
ATOM 777 C C . PRO A 1 95 ? 15.748 -0.664 -16.354 1.00 56.44 95 PRO A C 1
ATOM 779 O O . PRO A 1 95 ? 16.807 -1.249 -16.579 1.00 56.44 95 PRO A O 1
ATOM 782 N N . VAL A 1 96 ? 15.306 -0.428 -15.117 1.00 56.44 96 VAL A N 1
ATOM 783 C CA . VAL A 1 96 ? 15.905 -1.090 -13.954 1.00 56.44 96 VAL A CA 1
ATOM 784 C C . VAL A 1 96 ? 15.737 -2.588 -14.194 1.00 56.44 96 VAL A C 1
ATOM 786 O O . VAL A 1 96 ? 14.624 -3.038 -14.469 1.00 56.44 96 VAL A O 1
ATOM 789 N N . THR A 1 97 ? 16.861 -3.297 -14.208 1.00 51.25 97 THR A N 1
ATOM 790 C CA . THR A 1 97 ? 17.076 -4.629 -14.780 1.00 51.25 97 THR A CA 1
ATOM 791 C C . THR A 1 97 ? 15.887 -5.571 -14.575 1.00 51.25 97 THR A C 1
ATOM 793 O O . THR A 1 97 ? 15.485 -5.848 -13.447 1.00 51.25 97 THR A O 1
ATOM 796 N N . GLU A 1 98 ? 15.318 -6.071 -15.675 1.00 47.09 98 GLU A N 1
ATOM 797 C CA . GLU A 1 98 ? 14.305 -7.125 -15.636 1.00 47.09 98 GLU A CA 1
ATOM 798 C C . GLU A 1 98 ? 14.964 -8.443 -15.211 1.00 47.09 98 GLU A C 1
ATOM 800 O O . GLU A 1 98 ? 15.696 -9.060 -15.987 1.00 47.09 98 GLU A O 1
ATOM 805 N N . GLU A 1 99 ? 14.671 -8.931 -14.008 1.00 45.22 99 GLU A N 1
ATOM 806 C CA . GLU A 1 99 ? 14.867 -10.349 -13.719 1.00 45.22 99 GLU A CA 1
ATOM 807 C C . GLU A 1 99 ? 13.794 -11.140 -14.476 1.00 45.22 99 GLU A C 1
ATOM 809 O O . GLU A 1 99 ? 12.616 -11.172 -14.105 1.00 45.22 99 GLU A O 1
ATOM 814 N N . ARG A 1 100 ? 14.191 -11.766 -15.591 1.00 42.03 100 ARG A N 1
ATOM 815 C CA . ARG A 1 100 ? 13.353 -12.758 -16.272 1.00 42.03 100 ARG A CA 1
ATOM 816 C C . ARG A 1 100 ? 13.067 -13.895 -15.298 1.00 42.03 100 ARG A C 1
ATOM 818 O O . ARG A 1 100 ? 13.948 -14.693 -14.991 1.00 42.03 100 ARG A O 1
ATOM 825 N N . ILE A 1 101 ? 11.812 -14.008 -14.874 1.00 43.66 101 ILE A N 1
ATOM 826 C CA . ILE A 1 101 ? 11.316 -15.207 -14.199 1.00 43.66 101 ILE A CA 1
ATOM 827 C C . ILE A 1 101 ? 11.331 -16.332 -15.240 1.00 43.66 101 ILE A C 1
ATOM 829 O O . ILE A 1 101 ? 10.440 -16.413 -16.087 1.00 43.66 101 ILE A O 1
ATOM 833 N N . TYR A 1 102 ? 12.364 -17.174 -15.214 1.00 39.16 102 TYR A N 1
ATOM 834 C CA . TYR A 1 102 ? 12.370 -18.419 -15.971 1.00 39.16 102 TYR A CA 1
ATOM 835 C C . TYR A 1 102 ? 11.335 -19.354 -15.346 1.00 39.16 102 TYR A C 1
ATOM 837 O O . TYR A 1 102 ? 11.516 -19.860 -14.241 1.00 39.16 102 TYR A O 1
ATOM 845 N N . SER A 1 103 ? 10.234 -19.590 -16.056 1.00 41.38 103 SER A N 1
ATOM 846 C CA . SER A 1 103 ? 9.378 -20.738 -15.786 1.00 41.38 103 SER A CA 1
ATOM 847 C C . SER A 1 103 ? 10.124 -21.989 -16.248 1.00 41.38 103 SER A C 1
ATOM 849 O O . SER A 1 103 ? 10.085 -22.333 -17.429 1.00 41.38 103 SER A O 1
ATOM 851 N N . SER A 1 104 ? 10.832 -22.663 -15.346 1.00 39.78 104 SER A N 1
ATOM 852 C CA . SER A 1 104 ? 11.301 -24.026 -15.587 1.00 39.78 104 SER A CA 1
ATOM 853 C C . SER A 1 104 ? 10.096 -24.969 -15.564 1.00 39.78 104 SER A C 1
ATOM 855 O O . SER A 1 104 ? 9.739 -25.561 -14.550 1.00 39.78 104 SER A O 1
ATOM 857 N N . SER A 1 105 ? 9.424 -25.091 -16.706 1.00 43.56 105 SER A N 1
ATOM 858 C CA . SER A 1 105 ? 8.579 -26.244 -16.992 1.00 43.56 105 SER A CA 1
ATOM 859 C C . SER A 1 105 ? 9.491 -27.402 -17.395 1.00 43.56 105 SER A C 1
ATOM 861 O O . SER A 1 105 ? 9.757 -27.595 -18.579 1.00 43.56 105 SER A O 1
ATOM 863 N N . SER A 1 106 ? 9.987 -28.157 -16.415 1.00 39.38 106 SER A N 1
ATOM 864 C CA . SER A 1 106 ? 10.515 -29.497 -16.673 1.00 39.38 106 SER A CA 1
ATOM 865 C C . SER A 1 106 ? 9.319 -30.419 -16.872 1.00 39.38 106 SER A C 1
ATOM 867 O O . SER A 1 106 ? 8.670 -30.849 -15.920 1.00 39.38 106 SER A O 1
ATOM 869 N N . SER A 1 107 ? 8.972 -30.611 -18.139 1.00 42.34 107 SER A N 1
ATOM 870 C CA . SER A 1 107 ? 8.040 -31.624 -18.615 1.00 42.34 107 SER A CA 1
ATOM 871 C C . SER A 1 107 ? 8.565 -32.997 -18.205 1.00 42.34 107 SER A C 1
ATOM 873 O O . SER A 1 107 ? 9.748 -33.278 -18.384 1.00 42.34 107 SER A O 1
ATOM 875 N N . GLY A 1 108 ? 7.689 -33.837 -17.657 1.00 43.44 108 GLY A N 1
ATOM 876 C CA . GLY A 1 108 ? 7.961 -35.263 -17.553 1.00 43.44 108 GLY A CA 1
ATOM 877 C C . GLY A 1 108 ? 8.192 -35.863 -18.941 1.00 43.44 108 GLY A C 1
ATOM 878 O O . GLY A 1 108 ? 7.559 -35.450 -19.914 1.00 43.44 108 GLY A O 1
ATOM 879 N N . GLY A 1 109 ? 9.103 -36.824 -19.000 1.00 37.09 109 GLY A N 1
ATOM 880 C CA . GLY A 1 109 ? 9.342 -37.693 -20.140 1.00 37.09 109 GLY A CA 1
ATOM 881 C C . GLY A 1 109 ? 9.985 -38.967 -19.613 1.00 37.09 109 GLY A C 1
ATOM 882 O O . GLY A 1 109 ? 11.151 -38.911 -19.238 1.00 37.09 109 GLY A O 1
ATOM 883 N N . ASP A 1 110 ? 9.144 -40.001 -19.519 1.00 36.44 110 ASP A N 1
ATOM 884 C CA . ASP A 1 110 ? 9.372 -41.453 -19.403 1.00 36.44 110 ASP A CA 1
ATOM 885 C C . ASP A 1 110 ? 10.504 -42.008 -18.517 1.00 36.44 110 ASP A C 1
ATOM 887 O O . ASP A 1 110 ? 11.703 -41.801 -18.809 1.00 36.44 110 ASP A O 1
#

Foldseek 3Di:
DDDDDWDKDWDDDPNDIDIATQAPVNLVVLVVVLVVVLVVLLVVLLVVLCVVDVDDDSVVSSVVSSVVPRDDSVVSRVVVNVVQCVVCRVVRNDHPDDPPPDPPPPDDDD

Sequence (110 aa):
MKTVPKISRNYKYNNGWRSLYLSAAELEELREQHREHTMQIMKDCILDARMILENGEQDRIACTLFESRVDKFFTWVMRALEDKTQNARANGGAPVTEERIYSSSSSGGD